Protein AF-A0A914AMY7-F1 (afdb_monomer_lite)

Organism: Patiria miniata (NCBI:txid46514)

Radius of gyration: 20.86 Å; chains: 1; bounding box: 51×54×49 Å

Foldseek 3Di:
DPDDDDFDFLQVLLVLLVVCVVPNLVVSCVVSVHDSVSNVVSNVCVVVSVVDPRGDRDPPLDDDPCNVLLVVLLVVVVVCVVVVHQDALVNSLVVSVVVCVVVVVPVDPSDSVVSVSSCVVSVHDNDDPPPPPDPPDDDD

Secondary structure (DSSP, 8-state):
---------HHHHHHHHHHHHHH-HHHHHHHHT--HHHHHHHHHTHHHHHTS-TT------PPPS-HHHHHHHHHHHHHHHHTT----HHHHHHHHHHHHHHTT-TT----HHHHHHHHHHTT--SS-TTSSSSSS----

InterPro domains:
  IPR006600 HTH CenpB-type DNA-binding domain [PF03221] (66-125)
  IPR006600 HTH CenpB-type DNA-binding domain [PS51253] (57-128)
  IPR006600 HTH CenpB-type DNA-binding domain [SM00674] (63-128)
  IPR009057 Homedomain-like superfamily [SSF46689] (5-47)
  IPR009057 Homedomain-like superfamily [SSF46689] (63-123)
  IPR018586 Brinker DNA-binding domain [PF09607] (5-50)
  IPR050863 Centromere and Transposable Element-Derived Protein [PTHR19303] (4-125)

pLDDT: mean 82.14, std 16.34, range [35.88, 96.81]

Structure (mmCIF, N/CA/C/O backbone):
data_AF-A0A914AMY7-F1
#
_entry.id   AF-A0A914AMY7-F1
#
loop_
_atom_site.group_PDB
_atom_site.id
_atom_site.type_symbol
_atom_site.label_atom_id
_atom_site.label_alt_id
_atom_site.label_comp_id
_atom_site.label_asym_id
_atom_site.label_entity_id
_atom_site.label_seq_id
_atom_site.pdbx_PDB_ins_code
_atom_site.Cartn_x
_atom_site.Cartn_y
_atom_site.Cartn_z
_atom_site.occupancy
_atom_site.B_iso_or_equiv
_atom_site.auth_seq_id
_atom_site.auth_comp_id
_atom_site.auth_asym_id
_atom_site.auth_atom_id
_atom_site.pdbx_PDB_model_num
ATOM 1 N N . MET A 1 1 ? -30.167 -6.749 12.414 1.00 45.38 1 MET A N 1
ATOM 2 C CA . MET A 1 1 ? -30.039 -5.690 11.387 1.00 45.38 1 MET A CA 1
ATOM 3 C C . MET A 1 1 ? -28.671 -5.797 10.729 1.00 45.38 1 MET A C 1
ATOM 5 O O . MET A 1 1 ? -27.669 -5.664 11.421 1.00 45.38 1 MET A O 1
ATOM 9 N N . ALA A 1 2 ? -28.599 -6.090 9.430 1.0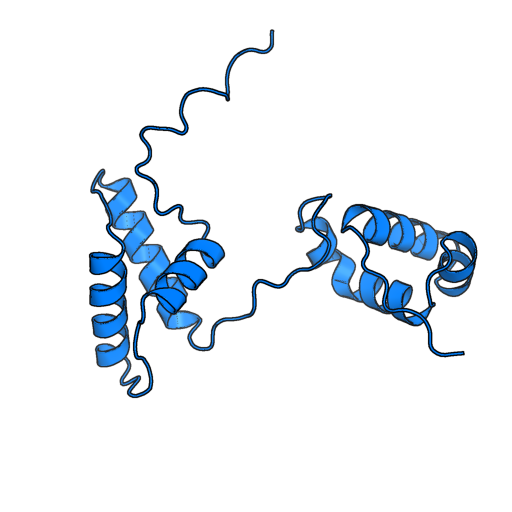0 51.81 2 ALA A N 1
ATOM 10 C CA . ALA A 1 2 ? -27.322 -6.110 8.719 1.00 51.81 2 ALA A CA 1
ATOM 11 C C . ALA A 1 2 ? -26.756 -4.682 8.650 1.00 51.81 2 ALA A C 1
ATOM 13 O O . ALA A 1 2 ? -27.344 -3.804 8.022 1.00 51.81 2 ALA A O 1
ATOM 14 N N . SER A 1 3 ? -25.629 -4.440 9.320 1.00 66.19 3 SER A N 1
ATOM 15 C CA . SER A 1 3 ? -24.930 -3.155 9.252 1.00 66.19 3 SER A CA 1
ATOM 16 C C . SER A 1 3 ? -24.490 -2.878 7.810 1.00 66.19 3 SER A C 1
ATOM 18 O O . SER A 1 3 ? -23.795 -3.687 7.183 1.00 66.19 3 SER A O 1
ATOM 20 N N . ARG A 1 4 ? -24.913 -1.734 7.258 1.00 76.06 4 ARG A N 1
ATOM 21 C CA . ARG A 1 4 ? -24.516 -1.289 5.917 1.00 76.06 4 ARG A CA 1
ATOM 22 C C . ARG A 1 4 ? -23.005 -1.064 5.913 1.00 76.06 4 ARG A C 1
ATOM 24 O O . ARG A 1 4 ? -22.482 -0.311 6.728 1.00 76.06 4 ARG A O 1
ATOM 31 N N . ARG A 1 5 ? -22.286 -1.699 4.981 1.00 79.69 5 ARG A N 1
ATOM 32 C CA . ARG A 1 5 ? -20.827 -1.540 4.867 1.00 79.69 5 ARG A CA 1
ATOM 33 C C . ARG A 1 5 ? -20.473 -0.067 4.630 1.00 79.69 5 ARG A C 1
ATOM 35 O O . ARG A 1 5 ? -20.716 0.461 3.547 1.00 79.69 5 ARG A O 1
ATOM 42 N N . ALA A 1 6 ? -19.859 0.570 5.623 1.00 85.62 6 ALA A N 1
ATOM 43 C CA . ALA A 1 6 ? -19.335 1.926 5.523 1.00 85.62 6 ALA A CA 1
ATOM 44 C C . ALA A 1 6 ? -17.857 1.924 5.104 1.00 85.62 6 ALA A C 1
ATOM 46 O O . ALA A 1 6 ? -17.106 0.974 5.336 1.00 85.62 6 ALA A O 1
ATOM 47 N N . SER A 1 7 ? -17.418 3.016 4.480 1.00 88.56 7 SER A N 1
ATOM 48 C CA . SER A 1 7 ? -16.000 3.262 4.215 1.00 88.56 7 SER A CA 1
ATOM 49 C C . SER A 1 7 ? -15.580 4.550 4.905 1.00 88.56 7 SER A C 1
ATOM 51 O O . SER A 1 7 ? -16.319 5.523 4.865 1.00 88.56 7 SER A O 1
ATOM 53 N N . TYR A 1 8 ? -14.390 4.574 5.497 1.00 92.69 8 TYR A N 1
ATOM 54 C CA . TYR A 1 8 ? -13.910 5.710 6.288 1.00 92.69 8 TYR A CA 1
ATOM 55 C C . TYR A 1 8 ? -12.564 6.199 5.753 1.00 92.69 8 TYR A C 1
ATOM 57 O O . TYR A 1 8 ? -11.747 5.381 5.313 1.00 92.69 8 TYR A O 1
ATOM 65 N N . THR A 1 9 ? -12.334 7.511 5.775 1.00 94.50 9 THR A N 1
ATOM 66 C CA . THR A 1 9 ? -11.047 8.130 5.411 1.00 94.50 9 THR A CA 1
ATOM 67 C C . THR A 1 9 ? -9.964 7.762 6.425 1.00 94.50 9 THR A C 1
ATOM 69 O O . THR A 1 9 ? -10.271 7.386 7.555 1.00 94.50 9 THR A O 1
ATOM 72 N N . ALA A 1 10 ? -8.690 7.821 6.029 1.00 93.38 10 ALA A N 1
ATOM 73 C CA . ALA A 1 10 ? -7.576 7.571 6.945 1.00 93.38 10 ALA A CA 1
ATOM 74 C C . ALA A 1 10 ? -7.598 8.558 8.118 1.00 93.38 10 ALA A C 1
ATOM 76 O O . ALA A 1 10 ? -7.400 8.151 9.256 1.00 93.38 10 ALA A O 1
ATOM 77 N N . GLU A 1 11 ? -7.945 9.815 7.845 1.00 95.06 11 GLU A N 1
ATOM 78 C CA . GLU A 1 11 ? -8.145 10.838 8.866 1.00 95.06 11 GLU A CA 1
ATOM 79 C C . GLU A 1 11 ? -9.171 10.448 9.924 1.00 95.06 11 GLU A C 1
ATOM 81 O O . GLU A 1 11 ? -8.860 10.440 11.109 1.00 95.06 11 GLU A O 1
ATOM 86 N N . PHE A 1 12 ? -10.383 10.092 9.495 1.00 95.75 12 PHE A N 1
ATOM 87 C CA . PHE A 1 12 ? -11.456 9.743 10.415 1.00 95.75 12 PHE A CA 1
ATOM 88 C C . PHE A 1 12 ? -11.051 8.565 11.304 1.00 95.75 12 PHE A C 1
ATOM 90 O O . PHE A 1 12 ? -11.296 8.564 12.506 1.00 95.75 12 PHE A O 1
ATOM 97 N N . LYS A 1 13 ? -10.363 7.575 10.723 1.00 95.31 13 LYS A N 1
ATOM 98 C CA . LYS A 1 13 ? -9.836 6.437 11.481 1.00 95.31 13 LYS A CA 1
ATOM 99 C C . LYS A 1 13 ? -8.814 6.877 12.528 1.00 95.31 13 LYS A C 1
ATOM 101 O O . LYS A 1 13 ? -8.836 6.338 13.625 1.00 95.31 13 LYS A O 1
ATOM 106 N N . LEU A 1 14 ? -7.935 7.829 12.208 1.00 96.25 14 LEU A N 1
ATOM 107 C CA . LEU A 1 14 ? -6.959 8.372 13.159 1.00 96.25 14 LEU A CA 1
ATOM 108 C C . LEU A 1 14 ? -7.631 9.177 14.277 1.00 96.25 14 LEU A C 1
ATOM 110 O O . LEU A 1 14 ? -7.236 9.026 15.428 1.00 96.25 14 LEU A O 1
ATOM 114 N N . ILE A 1 15 ? -8.670 9.961 13.970 1.00 96.06 15 ILE A N 1
ATOM 115 C CA . ILE A 1 15 ? -9.476 10.673 14.977 1.00 96.06 15 ILE A CA 1
ATOM 116 C C . ILE A 1 15 ? -10.117 9.668 15.942 1.00 96.06 15 ILE A C 1
ATOM 118 O O . ILE A 1 15 ? -9.936 9.781 17.153 1.00 96.06 15 ILE A O 1
ATOM 122 N N . ALA A 1 16 ? -10.767 8.631 15.407 1.00 95.69 16 ALA A N 1
ATOM 123 C CA . ALA A 1 16 ? -11.383 7.584 16.217 1.00 95.69 16 ALA A CA 1
ATOM 124 C C . ALA A 1 16 ? -10.358 6.809 17.063 1.00 95.69 16 ALA A C 1
ATOM 126 O O . ALA A 1 16 ? -10.639 6.460 18.207 1.00 95.69 16 ALA A O 1
ATOM 127 N N . VAL A 1 17 ? -9.154 6.555 16.533 1.00 95.88 17 VAL A N 1
ATOM 128 C CA . VAL A 1 17 ? -8.062 5.922 17.293 1.00 95.88 17 VAL A CA 1
ATOM 129 C C . VAL A 1 17 ? -7.563 6.837 18.413 1.00 95.88 17 VAL A C 1
ATOM 131 O O . VAL A 1 17 ? -7.417 6.361 19.534 1.00 95.88 17 VAL A O 1
ATOM 134 N N . LYS A 1 18 ? -7.361 8.134 18.151 1.00 96.81 18 LYS A N 1
ATOM 135 C CA . LYS A 1 18 ? -6.939 9.108 19.170 1.00 96.81 18 LYS A CA 1
ATOM 136 C C . LYS A 1 18 ? -7.955 9.197 20.311 1.00 96.81 18 LYS A C 1
ATOM 138 O O . LYS A 1 18 ? -7.573 9.169 21.475 1.00 96.81 18 LYS A O 1
ATOM 143 N N . TYR A 1 19 ? -9.246 9.241 19.982 1.00 96.50 19 TYR A N 1
ATOM 144 C CA . TYR A 1 19 ? -10.306 9.226 20.987 1.00 96.50 19 TYR A CA 1
ATOM 145 C C . TYR A 1 19 ? -10.313 7.911 21.782 1.00 96.50 19 TYR A C 1
ATOM 147 O O . TYR A 1 19 ? -10.426 7.928 23.007 1.00 96.50 19 TYR A O 1
ATOM 155 N N . ALA A 1 20 ? -10.135 6.769 21.109 1.00 96.06 20 ALA A N 1
ATOM 156 C CA . ALA A 1 20 ? -10.082 5.456 21.753 1.00 96.06 20 ALA A CA 1
ATOM 157 C C . ALA A 1 20 ? -8.875 5.273 22.685 1.00 96.06 20 ALA A C 1
ATOM 159 O O . ALA A 1 20 ? -8.964 4.509 23.644 1.00 96.06 20 ALA A O 1
ATOM 160 N N . GLU A 1 21 ? -7.752 5.939 22.415 1.00 94.62 21 GLU A N 1
ATOM 161 C CA . GLU A 1 21 ? -6.582 5.942 23.302 1.00 94.62 21 GLU A CA 1
ATOM 162 C C . GLU A 1 21 ? -6.849 6.703 24.607 1.00 94.62 21 GLU A C 1
ATOM 164 O O . GLU A 1 21 ? -6.305 6.322 25.637 1.00 94.62 21 GLU A O 1
ATOM 169 N N . GLN A 1 22 ? -7.719 7.717 24.577 1.00 95.69 22 GLN A N 1
ATOM 170 C CA . GLN A 1 22 ? -8.086 8.523 25.746 1.00 95.69 22 GLN A CA 1
ATOM 171 C C . GLN A 1 22 ? -9.273 7.942 26.535 1.00 95.69 22 GLN A C 1
ATOM 173 O O . GLN A 1 22 ? -9.242 7.923 27.760 1.00 95.69 22 GLN A O 1
ATOM 178 N N . HIS A 1 23 ? -10.305 7.443 25.846 1.00 94.88 23 HIS A N 1
ATOM 179 C CA . HIS A 1 23 ? -11.598 7.072 26.452 1.00 94.88 23 HIS A CA 1
ATOM 180 C C . HIS A 1 23 ? -11.940 5.575 26.319 1.00 94.88 23 HIS A C 1
ATOM 182 O O . HIS A 1 23 ? -12.958 5.106 26.829 1.00 94.88 23 HIS A O 1
ATOM 188 N N . GLY A 1 24 ? -11.113 4.802 25.610 1.00 94.44 24 GLY A N 1
ATOM 189 C CA . GLY A 1 24 ? -11.335 3.384 25.330 1.00 94.44 24 GLY A CA 1
ATOM 190 C C . GLY A 1 24 ? -12.141 3.105 24.052 1.00 94.44 24 GLY A C 1
ATOM 191 O O . GLY A 1 24 ? -12.885 3.941 23.535 1.00 94.44 24 GLY A O 1
ATOM 192 N N . ASN A 1 25 ? -12.013 1.881 23.524 1.00 94.25 25 ASN A N 1
ATOM 193 C CA . ASN A 1 25 ? -12.578 1.512 22.216 1.00 94.25 25 ASN A CA 1
ATOM 194 C C . ASN A 1 25 ? -14.116 1.575 22.174 1.00 94.25 25 ASN A C 1
ATOM 196 O O . ASN A 1 25 ? -14.688 1.987 21.167 1.00 94.25 25 ASN A O 1
ATOM 200 N N . ARG A 1 26 ? -14.795 1.162 23.257 1.00 94.38 26 ARG A N 1
ATOM 201 C CA . ARG A 1 26 ? -16.268 1.174 23.329 1.00 94.38 26 ARG A CA 1
ATOM 202 C C . ARG A 1 26 ? -16.827 2.596 23.333 1.00 94.38 26 ARG A C 1
ATOM 204 O O . ARG A 1 26 ? -17.838 2.842 22.683 1.00 94.38 26 ARG A O 1
ATOM 211 N N . ALA A 1 27 ? -16.165 3.517 24.035 1.00 94.75 27 ALA A N 1
ATOM 212 C CA . ALA A 1 27 ? -16.540 4.927 24.036 1.00 94.75 27 ALA A CA 1
ATOM 213 C C . ALA A 1 27 ? -16.376 5.528 22.634 1.00 94.75 27 ALA A C 1
ATOM 215 O O . ALA A 1 27 ? -17.318 6.112 22.116 1.00 94.75 27 ALA A O 1
ATOM 216 N N . ALA A 1 28 ? -15.242 5.268 21.973 1.00 95.25 28 ALA A N 1
ATOM 217 C CA . ALA A 1 28 ? -14.995 5.718 20.601 1.00 95.25 28 ALA A CA 1
ATOM 218 C C . ALA A 1 28 ? -16.025 5.192 19.592 1.00 95.25 28 ALA A C 1
ATOM 220 O O . ALA A 1 28 ? -16.419 5.904 18.671 1.00 95.25 28 ALA A O 1
ATOM 221 N N . GLY A 1 29 ? -16.461 3.940 19.758 1.00 93.56 29 GLY A N 1
ATOM 222 C CA . GLY A 1 29 ? -17.494 3.359 18.907 1.00 93.56 29 GLY A CA 1
ATOM 223 C C . GLY A 1 29 ? -18.838 4.079 19.037 1.00 93.56 29 GLY A C 1
ATOM 224 O O . GLY A 1 29 ? -19.463 4.390 18.024 1.00 93.56 29 GLY A O 1
ATOM 225 N N . ARG A 1 30 ? -19.248 4.410 20.270 1.00 94.12 30 ARG A N 1
ATOM 226 C CA . ARG A 1 30 ? -20.471 5.189 20.532 1.00 94.12 30 ARG A CA 1
ATOM 227 C C . ARG A 1 30 ? -20.366 6.621 20.013 1.00 94.12 30 ARG A C 1
ATOM 229 O O . ARG A 1 30 ? -21.263 7.051 19.302 1.00 94.12 30 ARG A O 1
ATOM 236 N N . GLU A 1 31 ? -19.260 7.301 20.308 1.00 94.38 31 GLU A N 1
ATOM 237 C CA . GLU A 1 31 ? -19.009 8.692 19.904 1.00 94.38 31 GLU A CA 1
ATOM 238 C C . GLU A 1 31 ? -19.068 8.871 18.382 1.00 94.38 31 GLU A C 1
ATOM 240 O O . GLU A 1 31 ? -19.674 9.802 17.861 1.00 94.38 31 GLU A O 1
ATOM 245 N N . HIS A 1 32 ? -18.444 7.953 17.641 1.00 91.81 32 HIS A N 1
ATOM 246 C CA . HIS A 1 32 ? -18.287 8.088 16.195 1.00 91.81 32 HIS A CA 1
ATOM 247 C C . HIS A 1 32 ? -19.290 7.266 15.374 1.00 91.81 32 HIS A C 1
ATOM 249 O O . HIS A 1 32 ? -19.198 7.253 14.144 1.00 91.81 32 HIS A O 1
ATOM 255 N N . GLY A 1 33 ? -20.219 6.551 16.018 1.00 91.56 33 GLY A N 1
ATOM 256 C CA . GLY A 1 33 ? -21.162 5.659 15.335 1.00 91.56 33 GLY A CA 1
ATOM 257 C C . GLY A 1 33 ? -20.464 4.528 14.568 1.00 91.56 33 GLY A C 1
ATOM 258 O O . GLY A 1 33 ? -20.864 4.167 13.459 1.00 91.56 33 GLY A O 1
ATOM 259 N N . VAL A 1 34 ? -19.370 4.003 15.123 1.00 92.44 34 VAL A N 1
ATOM 260 C CA . VAL A 1 34 ? -18.542 2.952 14.520 1.00 92.44 34 VAL A CA 1
ATOM 261 C C . VAL A 1 34 ? -18.578 1.712 15.402 1.00 92.44 34 VAL A C 1
ATOM 263 O O . VAL A 1 34 ? -18.552 1.793 16.624 1.00 92.44 34 VAL A O 1
ATOM 266 N N . ASP A 1 35 ? -18.571 0.538 14.783 1.00 92.25 35 ASP A N 1
ATOM 267 C CA . ASP A 1 35 ? -18.448 -0.710 15.528 1.00 92.25 35 ASP A CA 1
ATOM 268 C C . ASP A 1 35 ? -17.106 -0.798 16.287 1.00 92.25 35 ASP A C 1
ATOM 270 O O . ASP A 1 35 ? -16.041 -0.503 15.732 1.00 92.25 35 ASP A O 1
ATOM 274 N N . GLU A 1 36 ? -17.135 -1.250 17.545 1.00 93.75 36 GLU A N 1
ATOM 275 C CA . GLU A 1 36 ? -15.935 -1.382 18.391 1.00 93.75 36 GLU A CA 1
ATOM 276 C C . GLU A 1 36 ? -14.840 -2.201 17.695 1.00 93.75 36 GLU A C 1
ATOM 278 O O . GLU A 1 36 ? -13.658 -1.838 17.744 1.00 93.75 36 GLU A O 1
ATOM 283 N N . SER A 1 37 ? -15.225 -3.246 16.952 1.00 93.44 37 SER A N 1
ATOM 284 C CA . SER A 1 37 ? -14.270 -4.105 16.257 1.00 93.44 37 SER A CA 1
ATOM 285 C C . SER A 1 37 ? -13.495 -3.356 15.168 1.00 93.44 37 SER A C 1
ATOM 287 O O . SER A 1 37 ? -12.330 -3.685 14.901 1.00 93.44 37 SER A O 1
ATOM 289 N N . MET A 1 38 ? -14.094 -2.323 14.560 1.00 93.69 38 MET A N 1
ATOM 290 C CA . MET A 1 38 ? -13.425 -1.454 13.590 1.00 93.69 38 MET A CA 1
ATOM 291 C C . MET A 1 38 ? -12.439 -0.518 14.269 1.00 93.69 38 MET A C 1
ATOM 293 O O . MET A 1 38 ? -11.304 -0.422 13.799 1.00 93.69 38 MET A O 1
ATOM 297 N N . VAL A 1 39 ? -12.815 0.087 15.396 1.00 95.19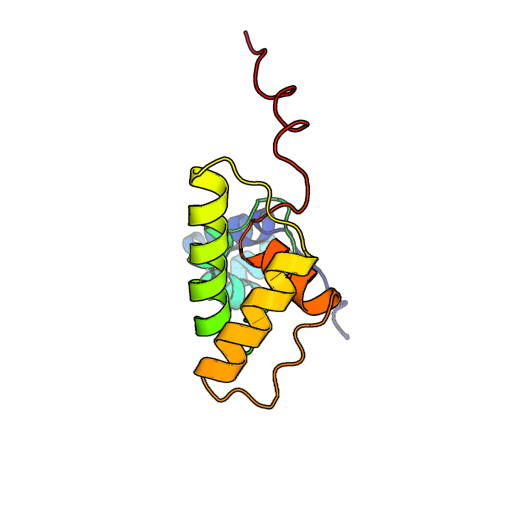 39 VAL A N 1
ATOM 298 C CA . VAL A 1 39 ? -11.904 0.919 16.199 1.00 95.19 39 VAL A CA 1
ATOM 299 C C . VAL A 1 39 ? -10.688 0.095 16.630 1.00 95.19 39 VAL A C 1
ATOM 301 O O . VAL A 1 39 ? -9.542 0.481 16.378 1.00 95.19 39 VAL A O 1
ATOM 304 N N . ARG A 1 40 ? -10.918 -1.112 17.162 1.00 95.75 40 ARG A N 1
ATOM 305 C CA . ARG A 1 40 ? -9.858 -2.058 17.538 1.00 95.75 40 ARG A CA 1
ATOM 306 C C . ARG A 1 40 ? -8.967 -2.436 16.353 1.00 95.75 40 ARG A C 1
ATOM 308 O O . ARG A 1 40 ? -7.748 -2.555 16.491 1.00 95.75 40 ARG A O 1
ATOM 315 N N . LYS A 1 41 ? -9.549 -2.650 15.168 1.00 94.12 41 LYS A N 1
ATOM 316 C CA . LYS A 1 41 ? -8.794 -2.932 13.938 1.00 94.12 41 LYS A CA 1
ATOM 317 C C . LYS A 1 41 ? -7.930 -1.743 13.519 1.00 94.12 41 LYS A C 1
ATOM 319 O O . LYS A 1 41 ? -6.768 -1.948 13.183 1.00 94.12 41 LYS A O 1
ATOM 324 N N . TRP A 1 42 ? -8.468 -0.526 13.547 1.00 95.12 42 TRP A N 1
ATOM 325 C CA . TRP A 1 42 ? -7.728 0.677 13.164 1.00 95.12 42 TRP A CA 1
ATOM 326 C C . TRP A 1 42 ? -6.569 0.950 14.106 1.00 95.12 42 TRP A C 1
ATOM 328 O O . TRP A 1 42 ? -5.473 1.215 13.618 1.00 95.12 42 TRP A O 1
ATOM 338 N N . ARG A 1 43 ? -6.777 0.759 15.412 1.00 95.25 43 ARG A N 1
ATOM 339 C CA . ARG A 1 43 ? -5.730 0.881 16.429 1.00 95.25 43 ARG A CA 1
ATOM 340 C C . ARG A 1 43 ? -4.569 -0.087 16.178 1.00 95.25 43 ARG A C 1
ATOM 342 O O . ARG A 1 43 ? -3.421 0.341 16.166 1.00 95.25 43 ARG A O 1
ATOM 349 N N . ARG A 1 44 ? -4.849 -1.358 15.848 1.00 94.38 44 ARG A N 1
ATOM 350 C CA . ARG A 1 44 ? -3.807 -2.330 15.439 1.00 94.38 44 ARG A CA 1
ATOM 351 C C . ARG A 1 44 ? -3.026 -1.892 14.198 1.00 94.38 44 ARG A C 1
ATOM 353 O O . ARG A 1 44 ? -1.844 -2.180 14.081 1.00 94.38 44 ARG A O 1
ATOM 360 N N . SER A 1 45 ? -3.681 -1.203 13.266 1.00 90.31 45 SER A N 1
ATOM 361 C CA . SER A 1 45 ? -3.067 -0.701 12.030 1.00 90.31 45 SER A CA 1
ATOM 362 C C . SER A 1 45 ? -2.656 0.776 12.087 1.00 90.31 45 SER A C 1
ATOM 364 O O . SER A 1 45 ? -2.501 1.392 11.032 1.00 90.31 45 SER A O 1
ATOM 366 N N . ARG A 1 46 ? -2.510 1.366 13.281 1.00 92.75 46 ARG A N 1
ATOM 367 C CA . ARG A 1 46 ? -2.284 2.810 13.454 1.00 92.75 46 ARG A CA 1
ATOM 368 C C . ARG A 1 46 ? -1.074 3.315 12.663 1.00 92.75 46 ARG A C 1
ATOM 370 O O . ARG A 1 46 ? -1.212 4.249 11.880 1.00 92.75 46 ARG A O 1
ATOM 377 N N . THR A 1 47 ? 0.065 2.636 12.769 1.00 91.56 47 THR A N 1
ATOM 378 C CA . THR A 1 47 ? 1.306 2.996 12.055 1.00 91.56 47 THR A CA 1
ATOM 379 C C . THR A 1 47 ? 1.135 3.005 10.532 1.00 91.56 47 THR A C 1
ATOM 381 O O . THR A 1 47 ? 1.704 3.839 9.829 1.00 91.56 47 THR A O 1
ATOM 384 N N . ALA A 1 48 ? 0.319 2.097 9.992 1.00 88.44 48 ALA A N 1
ATOM 385 C CA . ALA A 1 48 ? -0.007 2.072 8.570 1.00 88.44 48 ALA A CA 1
ATOM 386 C C . ALA A 1 48 ? -0.982 3.198 8.183 1.00 88.44 48 ALA A C 1
ATOM 388 O O . ALA A 1 48 ? -0.890 3.728 7.074 1.00 88.44 48 ALA A O 1
ATOM 389 N N . LEU A 1 49 ? -1.909 3.571 9.072 1.00 90.38 49 LEU A N 1
ATOM 390 C CA . LEU A 1 49 ? -2.837 4.686 8.865 1.00 90.38 49 LEU A CA 1
ATOM 391 C C . LEU A 1 49 ? -2.116 6.038 8.865 1.00 90.38 49 LEU A C 1
ATOM 393 O O . LEU A 1 49 ? -2.426 6.862 8.013 1.00 90.38 49 LEU A O 1
ATOM 397 N N . GLU A 1 50 ? -1.116 6.232 9.726 1.00 90.50 50 GLU A N 1
ATOM 398 C CA . GLU 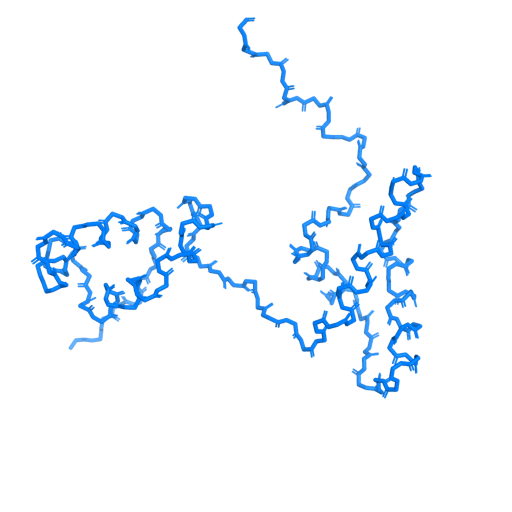A 1 50 ? -0.294 7.454 9.769 1.00 90.50 50 GLU A CA 1
ATOM 399 C C . GLU A 1 50 ? 0.509 7.660 8.473 1.00 90.50 50 GLU A C 1
ATOM 401 O O . GLU A 1 50 ? 0.614 8.776 7.972 1.00 90.50 50 GLU A O 1
ATOM 406 N N . LYS A 1 51 ? 1.001 6.576 7.857 1.00 88.50 51 LYS A N 1
ATOM 407 C CA . LYS A 1 51 ? 1.685 6.614 6.546 1.00 88.50 51 LYS A CA 1
ATOM 408 C C . LYS A 1 51 ? 0.724 6.777 5.361 1.00 88.50 51 LYS A C 1
ATOM 410 O O . LYS A 1 51 ? 1.156 6.912 4.215 1.00 88.50 51 LYS A O 1
ATOM 415 N N . THR A 1 52 ? -0.583 6.689 5.597 1.00 86.75 52 THR A N 1
ATOM 416 C CA . THR A 1 52 ? -1.600 6.734 4.546 1.00 86.75 52 THR A CA 1
ATOM 417 C C . THR A 1 52 ? -2.056 8.182 4.312 1.00 86.75 52 THR A C 1
ATOM 419 O O . THR A 1 52 ? -2.329 8.892 5.273 1.00 86.75 52 THR A O 1
ATOM 422 N N . PRO A 1 53 ? -2.226 8.639 3.053 1.00 88.94 53 PRO A N 1
ATOM 423 C CA . PRO A 1 53 ? -2.771 9.970 2.784 1.00 88.94 53 PRO A CA 1
ATOM 424 C C . PRO A 1 53 ? -4.141 10.188 3.443 1.00 88.94 53 PRO A C 1
ATOM 426 O O . PRO A 1 53 ? -5.019 9.331 3.325 1.00 88.94 53 PRO A O 1
ATOM 429 N N . ARG A 1 54 ? -4.343 11.365 4.052 1.00 89.94 54 ARG A N 1
ATOM 430 C CA . ARG A 1 54 ? -5.527 11.772 4.842 1.00 89.94 54 ARG A CA 1
ATOM 431 C C . ARG A 1 54 ? -6.873 11.356 4.220 1.00 89.94 54 ARG A C 1
ATOM 433 O O . ARG A 1 54 ? -7.694 10.702 4.863 1.00 89.94 54 ARG A O 1
ATOM 440 N N . ASN A 1 55 ? -7.048 11.629 2.925 1.00 89.94 55 ASN A N 1
ATOM 441 C CA . ASN A 1 55 ? -8.304 11.404 2.193 1.00 89.94 55 ASN A CA 1
ATOM 442 C C . ASN A 1 55 ? -8.503 9.953 1.715 1.00 89.94 55 ASN A C 1
ATOM 444 O O . ASN A 1 55 ? -9.557 9.595 1.185 1.00 89.94 55 ASN A O 1
ATOM 448 N N . LYS A 1 56 ? -7.499 9.083 1.866 1.00 88.62 56 LYS A N 1
ATOM 449 C CA . LYS A 1 56 ? -7.546 7.723 1.326 1.00 88.62 56 LYS A CA 1
ATOM 450 C C . LYS A 1 56 ? -8.386 6.820 2.227 1.00 88.62 56 LYS A C 1
ATOM 452 O O . LYS A 1 56 ? -8.132 6.686 3.418 1.00 88.62 56 LYS A O 1
ATOM 457 N N . ARG A 1 57 ? -9.385 6.152 1.645 1.00 89.81 57 ARG A N 1
ATOM 458 C CA . ARG A 1 57 ? -10.344 5.322 2.402 1.00 89.81 57 ARG A CA 1
ATOM 459 C C . ARG A 1 57 ? -9.906 3.866 2.574 1.00 89.81 57 ARG A C 1
ATOM 461 O O . ARG A 1 57 ? -10.279 3.207 3.544 1.00 89.81 57 ARG A O 1
ATOM 468 N N . ALA A 1 58 ? -9.097 3.348 1.650 1.00 80.56 58 ALA A N 1
ATOM 469 C CA . ALA A 1 58 ? -8.618 1.970 1.679 1.00 80.56 58 ALA A CA 1
ATOM 470 C C . ALA A 1 58 ? -7.224 1.833 1.060 1.00 80.56 58 ALA A C 1
ATOM 472 O O . ALA A 1 58 ? -6.936 2.387 -0.004 1.00 80.56 58 ALA A O 1
ATOM 473 N N . ASN A 1 59 ? -6.385 1.009 1.683 1.00 74.31 59 ASN A N 1
ATOM 474 C CA . ASN A 1 59 ? -5.114 0.576 1.115 1.00 74.31 59 ASN A CA 1
ATOM 475 C C . ASN A 1 59 ? -5.342 -0.639 0.210 1.00 74.31 59 ASN A C 1
ATOM 477 O O . ASN A 1 59 ? -5.009 -1.762 0.553 1.00 74.31 59 ASN A O 1
ATOM 481 N N . ARG A 1 60 ? -5.941 -0.397 -0.967 1.00 72.62 60 ARG A N 1
ATOM 482 C CA . ARG A 1 60 ? -6.181 -1.430 -2.000 1.00 72.62 60 ARG A CA 1
ATOM 483 C C . ARG A 1 60 ? -4.938 -1.787 -2.819 1.00 72.62 60 ARG A C 1
ATOM 485 O O . ARG A 1 60 ? -5.030 -2.549 -3.776 1.00 72.62 60 ARG A O 1
ATOM 492 N N . ILE A 1 61 ? -3.794 -1.189 -2.504 1.00 67.44 61 ILE A N 1
ATOM 493 C CA . ILE A 1 61 ? -2.538 -1.526 -3.164 1.00 67.44 61 ILE A CA 1
ATOM 494 C C . ILE A 1 61 ? -2.088 -2.851 -2.547 1.00 67.44 61 ILE A C 1
ATOM 496 O O . ILE A 1 61 ? -1.483 -2.866 -1.482 1.00 67.44 61 ILE A O 1
ATOM 500 N N . GLY A 1 62 ? -2.511 -3.955 -3.162 1.00 66.44 62 GLY A N 1
ATOM 501 C CA . GLY A 1 62 ? -2.206 -5.300 -2.688 1.00 66.44 62 GLY A CA 1
ATOM 502 C C . GLY A 1 62 ? -0.716 -5.621 -2.785 1.00 66.44 62 GLY A C 1
ATOM 503 O O . GLY A 1 62 ? -0.006 -5.105 -3.658 1.00 66.44 62 GLY A O 1
ATOM 504 N N . ILE A 1 63 ? -0.272 -6.513 -1.902 1.00 70.12 63 ILE A N 1
ATOM 505 C CA . ILE A 1 63 ? 1.059 -7.120 -1.948 1.00 70.12 63 ILE A CA 1
ATOM 506 C C . ILE A 1 63 ? 1.193 -7.862 -3.285 1.00 70.12 63 ILE A C 1
ATOM 508 O O . ILE A 1 63 ? 0.236 -8.454 -3.792 1.00 70.12 63 ILE A O 1
ATOM 512 N N . THR A 1 64 ? 2.348 -7.730 -3.931 1.00 77.38 64 THR A N 1
ATOM 513 C CA . THR A 1 64 ? 2.624 -8.461 -5.171 1.00 77.38 64 THR A CA 1
ATOM 514 C C . THR A 1 64 ? 2.926 -9.921 -4.867 1.00 77.38 64 THR A C 1
ATOM 516 O O . THR A 1 64 ? 3.481 -10.223 -3.818 1.00 77.38 64 THR A O 1
ATOM 519 N N . LYS A 1 65 ? 2.601 -10.826 -5.796 1.00 81.19 65 LYS A N 1
ATOM 520 C CA . LYS A 1 65 ? 3.046 -12.224 -5.704 1.00 81.19 65 LYS A CA 1
ATOM 521 C C . LYS A 1 65 ? 4.572 -12.351 -5.823 1.00 81.19 65 LYS A C 1
ATOM 523 O O . LYS A 1 65 ? 5.124 -13.351 -5.396 1.00 81.19 65 LYS A O 1
ATOM 528 N N . PHE A 1 66 ? 5.234 -11.340 -6.391 1.00 84.94 66 PHE A N 1
ATOM 529 C CA . PHE A 1 66 ? 6.664 -11.365 -6.700 1.00 84.94 66 PHE A CA 1
ATOM 530 C C . PHE A 1 66 ? 7.370 -10.123 -6.122 1.00 84.94 66 PHE A C 1
ATOM 532 O O . PHE A 1 66 ? 7.718 -9.214 -6.882 1.00 84.94 66 PHE A O 1
ATOM 539 N N . PRO A 1 67 ? 7.521 -10.016 -4.785 1.00 84.62 67 PRO A N 1
ATOM 540 C CA . PRO A 1 67 ? 8.093 -8.828 -4.144 1.00 84.62 67 PRO A CA 1
ATOM 541 C C . PRO A 1 67 ? 9.547 -8.600 -4.551 1.00 84.62 67 PRO A C 1
ATOM 543 O O . PRO A 1 67 ? 9.905 -7.483 -4.916 1.00 84.62 67 PRO A O 1
ATOM 546 N N . ASP A 1 68 ? 10.353 -9.657 -4.596 1.00 86.62 68 ASP A N 1
ATOM 547 C CA . ASP A 1 68 ? 11.780 -9.545 -4.907 1.00 86.62 68 ASP A CA 1
ATOM 548 C C . ASP A 1 68 ? 12.020 -9.107 -6.354 1.00 86.62 68 ASP A C 1
ATOM 550 O O . ASP A 1 68 ? 12.879 -8.265 -6.626 1.00 86.62 68 ASP A O 1
ATOM 554 N N . LEU A 1 69 ? 11.199 -9.619 -7.279 1.00 88.38 69 LEU A N 1
ATOM 555 C CA . LEU A 1 69 ? 11.205 -9.212 -8.682 1.00 88.38 69 LEU A CA 1
ATOM 556 C C . LEU A 1 69 ? 10.870 -7.721 -8.828 1.00 88.38 69 LEU A C 1
ATOM 558 O O . LEU A 1 69 ? 11.525 -7.012 -9.590 1.00 88.38 69 LEU A O 1
ATOM 562 N N . GLU A 1 70 ? 9.858 -7.231 -8.102 1.00 88.50 70 GLU A N 1
ATOM 563 C CA . GLU A 1 70 ? 9.495 -5.811 -8.135 1.00 88.50 70 GLU A CA 1
ATOM 564 C C . GLU A 1 70 ? 10.569 -4.922 -7.515 1.00 88.50 70 GLU A C 1
ATOM 566 O O . GLU A 1 70 ? 10.819 -3.846 -8.051 1.00 88.50 70 GLU A O 1
ATOM 571 N N . THR A 1 71 ? 11.234 -5.362 -6.446 1.00 89.19 71 THR A N 1
ATOM 572 C CA . THR A 1 71 ? 12.335 -4.617 -5.820 1.00 89.19 71 THR A CA 1
ATOM 573 C C . THR A 1 71 ? 13.503 -4.443 -6.788 1.00 89.19 71 THR A C 1
ATOM 575 O O . THR A 1 71 ? 13.944 -3.317 -7.026 1.00 89.19 71 THR A O 1
ATOM 578 N N . GLN A 1 72 ? 13.948 -5.532 -7.421 1.00 90.06 72 GLN A N 1
ATOM 579 C CA . GLN A 1 72 ? 15.034 -5.499 -8.405 1.00 90.06 72 GLN A CA 1
ATOM 580 C C . GLN A 1 72 ? 14.665 -4.646 -9.628 1.00 90.06 72 GLN A C 1
ATOM 582 O O . GLN A 1 72 ? 15.450 -3.818 -10.092 1.00 90.06 72 GLN A O 1
ATOM 587 N N . LEU A 1 73 ? 13.436 -4.793 -10.130 1.00 89.88 73 LEU A N 1
ATOM 588 C CA . LEU A 1 73 ? 12.956 -4.008 -11.262 1.00 89.88 73 LEU A CA 1
ATOM 589 C C . LEU A 1 73 ? 12.807 -2.522 -10.917 1.00 89.88 73 LEU A C 1
ATOM 591 O O . LEU A 1 73 ? 13.111 -1.667 -11.746 1.00 89.88 73 LEU A O 1
ATOM 595 N N . ALA A 1 74 ? 12.361 -2.190 -9.704 1.00 88.94 74 ALA A N 1
ATOM 596 C CA . ALA A 1 74 ? 12.271 -0.811 -9.243 1.00 88.94 74 ALA A CA 1
ATOM 597 C C . ALA A 1 74 ? 13.655 -0.160 -9.156 1.00 88.94 74 ALA A C 1
ATOM 599 O O . ALA A 1 74 ? 13.790 0.995 -9.560 1.00 88.94 74 ALA A O 1
ATOM 600 N N . GLN A 1 75 ? 14.671 -0.895 -8.691 1.00 89.50 75 GLN A N 1
ATOM 601 C CA . GLN A 1 75 ? 16.052 -0.415 -8.671 1.00 89.50 75 GLN A CA 1
ATOM 602 C C . GLN A 1 75 ? 16.556 -0.126 -10.088 1.00 89.50 75 GLN A C 1
ATOM 604 O O . GLN A 1 75 ? 16.951 1.000 -10.376 1.00 89.50 75 GLN A O 1
ATOM 609 N N . PHE A 1 76 ? 16.378 -1.074 -11.014 1.00 89.06 76 PHE A N 1
ATOM 610 C CA . PHE A 1 76 ? 16.737 -0.881 -12.420 1.00 89.06 76 PHE A CA 1
ATOM 611 C C . PHE A 1 76 ? 16.081 0.366 -13.037 1.00 89.06 76 PHE A C 1
ATOM 613 O O . PHE A 1 76 ? 16.726 1.134 -13.752 1.00 89.06 76 PHE A O 1
ATOM 620 N N . VAL A 1 77 ? 14.792 0.607 -12.764 1.00 88.38 77 VAL A N 1
ATOM 621 C CA . VAL A 1 77 ? 14.107 1.800 -13.285 1.00 88.38 77 VAL A CA 1
ATOM 622 C C . VAL A 1 77 ? 14.671 3.086 -12.674 1.00 88.38 77 VAL A C 1
ATOM 624 O O . VAL A 1 77 ? 14.809 4.074 -13.398 1.00 88.38 77 VAL A O 1
ATOM 627 N N . LYS A 1 78 ? 15.000 3.094 -11.377 1.00 87.00 78 LYS A N 1
ATOM 628 C CA . LYS A 1 78 ? 15.623 4.249 -10.711 1.00 87.00 78 LYS A CA 1
ATOM 629 C C . LYS A 1 78 ? 16.995 4.557 -11.304 1.00 87.00 78 LYS A C 1
ATOM 631 O O . LYS A 1 78 ? 17.223 5.698 -11.687 1.00 87.00 78 LYS A O 1
ATOM 636 N N . ASP A 1 79 ? 17.846 3.551 -11.481 1.00 87.50 79 ASP A N 1
ATOM 637 C CA . ASP A 1 79 ? 19.198 3.728 -12.025 1.00 87.50 79 ASP A CA 1
ATOM 638 C C . ASP A 1 79 ? 19.160 4.288 -13.452 1.00 87.50 79 ASP A C 1
ATOM 640 O O . ASP A 1 79 ? 19.873 5.232 -13.799 1.00 87.50 79 ASP A O 1
ATOM 644 N N . ARG A 1 80 ? 18.249 3.771 -14.288 1.00 86.62 80 ARG A N 1
ATOM 645 C CA . ARG A 1 80 ? 18.067 4.268 -15.661 1.00 86.62 80 ARG A CA 1
ATOM 646 C C . ARG A 1 80 ? 17.559 5.710 -15.692 1.00 86.62 80 ARG A C 1
ATOM 648 O O . ARG A 1 80 ? 18.021 6.480 -16.534 1.00 86.62 80 ARG A O 1
ATOM 655 N N . ARG A 1 81 ? 16.649 6.077 -14.780 1.00 83.75 81 ARG A N 1
ATOM 656 C CA . ARG A 1 81 ? 16.125 7.449 -14.652 1.00 83.75 81 ARG A CA 1
ATOM 657 C C . ARG A 1 81 ? 17.168 8.425 -14.115 1.00 83.75 81 ARG A C 1
ATOM 659 O O . ARG A 1 81 ? 17.245 9.531 -14.634 1.00 83.75 81 ARG A O 1
ATOM 666 N N . ASN A 1 82 ? 17.989 8.011 -13.151 1.00 83.81 82 ASN A N 1
ATOM 667 C CA . ASN A 1 82 ? 19.109 8.813 -12.649 1.00 83.81 82 ASN A CA 1
ATOM 668 C C . ASN A 1 82 ? 20.139 9.088 -13.750 1.00 83.81 82 ASN A C 1
ATOM 670 O O . ASN A 1 82 ? 20.691 10.177 -13.819 1.00 83.81 82 ASN A O 1
ATOM 674 N N . GLY A 1 83 ? 20.332 8.142 -14.673 1.00 82.38 83 GLY A N 1
ATOM 675 C CA . GLY A 1 83 ? 21.141 8.344 -15.876 1.00 82.38 83 GLY A CA 1
ATOM 676 C C . GLY A 1 83 ? 20.467 9.160 -16.990 1.00 82.38 83 GLY A C 1
ATOM 677 O O . GLY A 1 83 ? 20.930 9.084 -18.124 1.00 82.38 83 GLY A O 1
ATOM 678 N N . GLY A 1 84 ? 19.347 9.846 -16.725 1.00 80.12 84 GLY A N 1
ATOM 679 C CA . GLY A 1 84 ? 18.650 10.708 -17.690 1.00 80.12 84 GLY A CA 1
ATOM 680 C C . GLY A 1 84 ? 17.935 9.976 -18.832 1.00 80.12 84 GLY A C 1
ATOM 681 O O . GLY A 1 84 ? 17.460 10.610 -19.772 1.00 80.12 84 GLY A O 1
ATOM 682 N N . ARG A 1 85 ? 17.837 8.640 -18.787 1.00 80.62 85 ARG A N 1
ATOM 683 C CA . ARG A 1 85 ? 17.256 7.847 -19.880 1.00 80.62 85 ARG A CA 1
ATOM 684 C C . ARG A 1 85 ? 15.764 7.625 -19.662 1.00 80.62 85 ARG A C 1
ATOM 686 O O . ARG A 1 85 ? 15.323 7.221 -18.583 1.00 80.62 85 ARG A O 1
ATOM 693 N N . ALA A 1 86 ? 14.979 7.824 -20.719 1.00 78.31 86 ALA A N 1
ATOM 694 C CA . ALA A 1 86 ? 13.560 7.501 -20.702 1.00 78.31 86 ALA A CA 1
ATOM 695 C C . ALA A 1 86 ? 13.353 5.988 -20.523 1.00 78.31 86 ALA A C 1
ATOM 697 O O . ALA A 1 86 ? 14.007 5.165 -21.165 1.00 78.31 86 ALA A O 1
ATOM 698 N N . VAL A 1 87 ? 12.413 5.618 -19.653 1.00 82.19 87 VAL A N 1
ATOM 699 C CA . VAL A 1 87 ? 12.033 4.222 -19.415 1.00 82.19 87 VAL A CA 1
ATOM 700 C C . VAL A 1 87 ? 10.592 4.033 -19.864 1.00 82.19 87 VAL A C 1
ATOM 702 O O . VAL A 1 87 ? 9.669 4.561 -19.240 1.00 82.19 87 VAL A O 1
ATOM 705 N N . THR A 1 88 ? 10.397 3.273 -20.942 1.00 85.19 88 THR A N 1
ATOM 706 C CA . THR A 1 88 ? 9.063 2.950 -21.460 1.00 85.19 88 THR A CA 1
ATOM 707 C C . THR A 1 88 ? 8.477 1.724 -20.759 1.00 85.19 88 THR A C 1
ATOM 709 O O . THR A 1 88 ? 9.188 0.871 -20.225 1.00 85.19 88 THR A O 1
ATOM 712 N N . THR A 1 89 ? 7.152 1.589 -20.791 1.00 83.38 89 THR A N 1
ATOM 713 C CA . THR A 1 89 ? 6.447 0.425 -20.226 1.00 83.38 89 THR A CA 1
ATOM 714 C C . THR A 1 89 ? 6.829 -0.886 -20.916 1.00 83.38 89 THR A C 1
ATOM 716 O O . THR A 1 89 ? 6.869 -1.935 -20.276 1.00 83.38 89 THR A O 1
ATOM 719 N N . VAL A 1 90 ? 7.162 -0.838 -22.208 1.00 86.94 90 VAL A N 1
ATOM 720 C CA . VAL A 1 90 ? 7.652 -1.995 -22.971 1.00 86.94 90 VAL A CA 1
ATOM 721 C C . VAL A 1 90 ? 9.008 -2.458 -22.438 1.00 86.94 90 VAL A C 1
ATOM 723 O O . VAL A 1 90 ? 9.192 -3.654 -22.212 1.00 86.94 90 VAL A O 1
ATOM 726 N N . MET A 1 91 ? 9.924 -1.524 -22.156 1.00 87.44 91 MET A N 1
ATOM 727 C CA . MET A 1 91 ? 11.229 -1.841 -21.563 1.00 87.44 91 MET A CA 1
ATOM 728 C C . MET A 1 91 ? 11.079 -2.479 -20.182 1.00 87.44 91 MET A C 1
ATOM 730 O O . MET A 1 91 ? 11.703 -3.503 -19.917 1.00 87.44 91 MET A O 1
ATOM 734 N N . ILE A 1 92 ? 10.202 -1.931 -19.334 1.00 89.25 92 ILE A N 1
ATOM 735 C CA . ILE A 1 92 ? 9.916 -2.484 -18.000 1.00 89.25 92 ILE A CA 1
ATOM 736 C C . ILE A 1 92 ? 9.417 -3.927 -18.115 1.00 89.25 92 ILE A C 1
ATOM 738 O O . ILE A 1 92 ? 9.896 -4.807 -17.405 1.00 89.25 92 ILE A O 1
ATOM 742 N N . ARG A 1 93 ? 8.485 -4.200 -19.035 1.00 90.69 93 ARG A N 1
ATOM 743 C CA . ARG A 1 93 ? 7.951 -5.554 -19.252 1.00 90.69 93 ARG A CA 1
ATOM 744 C C . ARG A 1 93 ? 9.011 -6.520 -19.771 1.00 90.69 93 ARG A C 1
ATOM 746 O O . ARG A 1 93 ? 9.041 -7.665 -19.326 1.00 90.69 93 ARG A O 1
ATOM 753 N N . ARG A 1 94 ? 9.872 -6.079 -20.694 1.00 90.94 94 A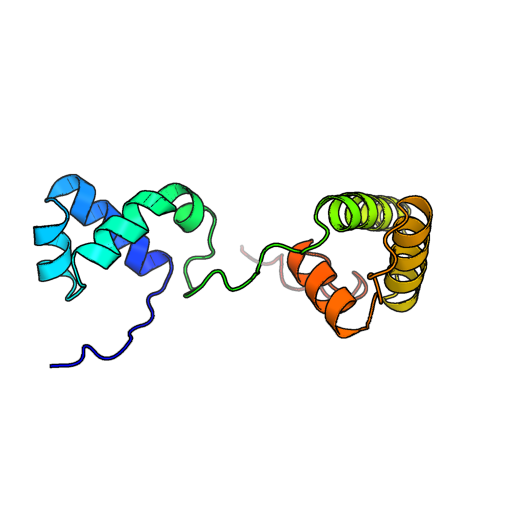RG A N 1
ATOM 754 C CA . ARG A 1 94 ? 10.969 -6.903 -21.223 1.00 90.94 94 ARG A CA 1
ATOM 755 C C . ARG A 1 94 ? 11.962 -7.259 -20.117 1.00 90.94 94 ARG A C 1
ATOM 757 O O . ARG A 1 94 ? 12.281 -8.434 -19.964 1.00 90.94 94 ARG A O 1
ATOM 764 N N . GLN A 1 95 ? 12.360 -6.275 -19.309 1.00 90.50 95 GLN A N 1
ATOM 765 C CA . GLN A 1 95 ? 13.270 -6.492 -18.186 1.00 90.50 95 GLN A CA 1
ATOM 766 C C . GLN A 1 95 ? 12.653 -7.400 -17.117 1.00 90.50 95 GLN A C 1
ATOM 768 O O . GLN A 1 95 ? 13.313 -8.303 -16.620 1.00 90.50 95 GLN A O 1
ATOM 773 N N . ALA A 1 96 ? 11.365 -7.223 -16.813 1.00 91.06 96 ALA A N 1
ATOM 774 C CA . ALA A 1 96 ? 10.663 -8.070 -15.854 1.00 91.06 96 ALA A CA 1
ATOM 775 C C . ALA A 1 96 ? 10.654 -9.547 -16.274 1.00 91.06 96 ALA A C 1
ATOM 777 O O . ALA A 1 96 ? 10.867 -10.419 -15.441 1.00 91.06 96 ALA A O 1
ATOM 778 N N . ARG A 1 97 ? 10.440 -9.841 -17.566 1.00 90.75 97 ARG A N 1
ATOM 779 C CA . ARG A 1 97 ? 10.511 -11.221 -18.077 1.00 90.75 97 ARG A CA 1
ATOM 780 C C . ARG A 1 97 ? 11.923 -11.787 -18.017 1.00 90.75 97 ARG A C 1
ATOM 782 O O . ARG A 1 97 ? 12.075 -12.975 -17.777 1.00 90.75 97 ARG A O 1
ATOM 789 N N . HIS A 1 98 ? 12.935 -10.959 -18.254 1.00 90.38 98 HIS A N 1
ATOM 790 C CA . HIS A 1 98 ? 14.324 -11.387 -18.149 1.00 90.38 98 HIS A CA 1
ATOM 791 C C . HIS A 1 98 ? 14.671 -11.784 -16.709 1.00 90.38 98 HIS A C 1
ATOM 793 O O . HIS A 1 98 ? 15.059 -12.924 -16.487 1.00 90.38 98 HIS A O 1
ATOM 799 N N . PHE A 1 99 ? 14.380 -10.923 -15.730 1.00 90.00 99 PHE A N 1
ATOM 800 C CA . PHE A 1 99 ? 14.575 -11.244 -14.311 1.00 90.00 99 PHE A CA 1
ATOM 801 C C . PHE A 1 99 ? 13.719 -12.426 -13.836 1.00 90.00 99 PHE A C 1
ATOM 803 O O . PHE A 1 99 ? 14.150 -13.206 -12.993 1.00 90.00 99 PHE A O 1
ATOM 810 N N . ALA A 1 100 ? 12.512 -12.596 -14.382 1.00 89.62 100 ALA A N 1
ATOM 811 C CA . ALA A 1 100 ? 11.699 -13.771 -14.091 1.00 89.62 100 ALA A CA 1
ATOM 812 C C . ALA A 1 100 ? 12.337 -15.064 -14.616 1.00 89.62 100 ALA A C 1
ATOM 814 O O . ALA A 1 100 ? 12.339 -16.060 -13.899 1.00 89.62 100 ALA A O 1
ATOM 815 N N . LYS A 1 101 ? 12.920 -15.043 -15.823 1.00 88.12 101 LYS A N 1
ATOM 816 C CA . LYS A 1 101 ? 13.653 -16.189 -16.381 1.00 88.12 101 LYS A CA 1
ATOM 817 C C . LYS A 1 101 ? 14.895 -16.529 -15.562 1.00 88.12 101 LYS A C 1
ATOM 819 O O . LYS A 1 101 ? 15.088 -17.696 -15.254 1.00 88.12 101 LYS A O 1
ATOM 824 N N . GLU A 1 102 ? 15.685 -15.531 -15.170 1.00 87.31 102 GLU A N 1
ATOM 825 C CA . GLU A 1 102 ? 16.869 -15.736 -14.316 1.00 87.31 102 GLU A CA 1
ATOM 826 C C . GLU A 1 102 ? 16.515 -16.396 -12.980 1.00 87.31 102 GLU A C 1
ATOM 828 O O . GLU A 1 102 ? 17.274 -17.204 -12.460 1.00 87.3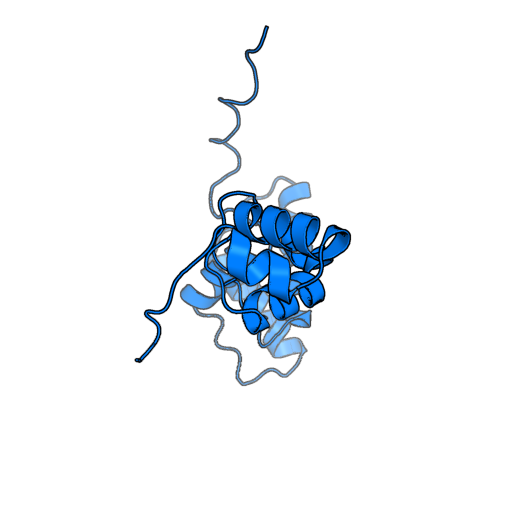1 102 GLU A O 1
ATOM 833 N N . ARG A 1 103 ? 15.335 -16.082 -12.440 1.00 84.56 103 ARG A N 1
ATOM 834 C CA . ARG A 1 103 ? 14.829 -16.646 -11.183 1.00 84.56 103 ARG A CA 1
ATOM 835 C C . ARG A 1 103 ? 14.020 -17.935 -11.357 1.00 84.56 103 ARG A C 1
ATOM 837 O O . ARG A 1 103 ? 13.459 -18.417 -10.379 1.00 84.56 103 ARG A O 1
ATOM 844 N N . GLY A 1 104 ? 13.889 -18.458 -12.577 1.00 84.44 104 GLY A N 1
ATOM 845 C CA . GLY A 1 104 ? 13.087 -19.656 -12.850 1.00 84.44 104 GLY A CA 1
ATOM 846 C C . GLY A 1 104 ? 11.579 -19.487 -12.607 1.00 84.44 104 GLY A C 1
ATOM 847 O O . GLY A 1 104 ? 10.874 -20.468 -12.390 1.00 84.44 104 GLY A O 1
ATOM 848 N N . LEU A 1 105 ? 11.053 -18.257 -12.633 1.00 83.62 105 LEU A N 1
ATOM 849 C CA . LEU A 1 105 ? 9.632 -17.969 -12.412 1.00 83.62 105 LEU A CA 1
ATOM 850 C C . LEU A 1 105 ? 8.816 -18.240 -13.686 1.00 83.62 105 LEU A C 1
ATOM 852 O O . LEU A 1 105 ? 8.530 -17.323 -14.461 1.00 83.62 105 LEU A O 1
ATOM 856 N N . VAL A 1 106 ? 8.423 -19.499 -13.887 1.00 76.31 106 VAL A N 1
ATOM 857 C CA . VAL A 1 106 ? 7.647 -19.953 -15.059 1.00 76.31 106 VAL A CA 1
ATOM 858 C C . VAL A 1 106 ? 6.247 -19.328 -15.151 1.00 76.31 106 VAL A C 1
ATOM 860 O O . VAL A 1 106 ? 5.767 -19.052 -16.247 1.00 76.31 106 VAL A O 1
ATOM 863 N N . ASP A 1 107 ? 5.634 -18.986 -14.016 1.00 82.06 107 ASP A N 1
ATOM 864 C CA . ASP A 1 107 ? 4.274 -18.421 -13.957 1.00 82.06 107 ASP A CA 1
ATOM 865 C C . ASP A 1 107 ? 4.204 -16.917 -14.279 1.00 82.06 107 ASP A C 1
ATOM 867 O O . ASP A 1 107 ? 3.133 -16.292 -14.269 1.00 82.06 107 ASP A O 1
ATOM 871 N N . PHE A 1 108 ? 5.348 -16.274 -14.518 1.00 85.06 108 PHE A N 1
ATOM 872 C CA . PHE A 1 108 ? 5.399 -14.831 -14.695 1.00 85.06 108 PHE A CA 1
ATOM 873 C C . PHE A 1 108 ? 5.135 -14.401 -16.148 1.00 85.06 108 PHE A C 1
ATOM 875 O O . PHE A 1 108 ? 6.011 -14.418 -17.008 1.00 85.06 108 PHE A O 1
ATOM 882 N N . VAL A 1 109 ? 3.929 -13.883 -16.407 1.00 81.81 109 VAL A N 1
ATOM 883 C CA . VAL A 1 109 ? 3.533 -13.395 -17.747 1.00 81.81 109 VAL A CA 1
ATOM 884 C C . VAL A 1 109 ? 4.028 -11.965 -18.044 1.00 81.81 109 VAL A C 1
ATOM 886 O O . VAL A 1 109 ? 4.313 -11.606 -19.190 1.00 81.81 109 VAL A O 1
ATOM 889 N N . GLY A 1 110 ? 4.113 -11.091 -17.032 1.00 83.00 110 GLY A N 1
ATOM 890 C CA . GLY A 1 110 ? 4.542 -9.694 -17.228 1.00 83.00 110 GLY A CA 1
ATOM 891 C C . GLY A 1 110 ? 3.637 -8.872 -18.170 1.00 83.00 110 GLY A C 1
ATOM 892 O O . GLY A 1 110 ? 4.109 -8.112 -19.028 1.00 83.00 110 GLY A O 1
ATOM 893 N N . GLY A 1 111 ? 2.315 -9.041 -18.055 1.00 87.19 111 GLY A N 1
ATOM 894 C CA . GLY A 1 111 ? 1.318 -8.343 -18.879 1.00 87.19 111 GLY A CA 1
ATOM 895 C C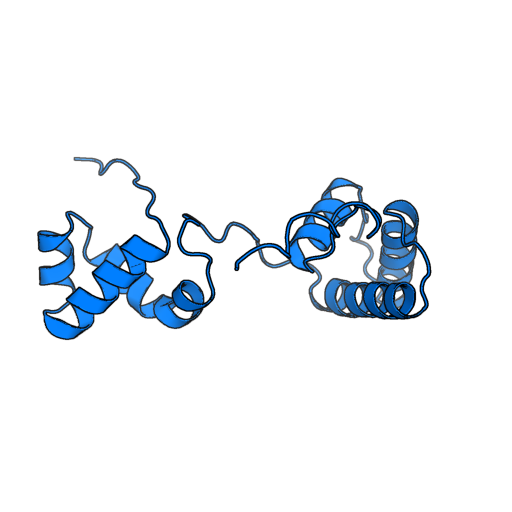 . GLY A 1 111 ? 1.238 -6.817 -18.645 1.00 87.19 111 GLY A C 1
ATOM 896 O O . GLY A 1 111 ? 1.784 -6.304 -17.663 1.00 87.19 111 GLY A O 1
ATOM 897 N N . PRO A 1 112 ? 0.526 -6.062 -19.510 1.00 85.69 112 PRO A N 1
ATOM 898 C CA . PRO A 1 112 ? 0.379 -4.605 -19.379 1.00 85.69 112 PRO A CA 1
ATOM 899 C C . PRO A 1 112 ? -0.246 -4.174 -18.043 1.00 85.69 112 PRO A C 1
ATOM 901 O O . PRO A 1 112 ? 0.259 -3.270 -17.379 1.00 85.69 112 PRO A O 1
ATOM 904 N N . SER A 1 113 ? -1.295 -4.872 -17.598 1.00 86.50 113 SER A N 1
ATOM 905 C CA . SER A 1 113 ? -1.977 -4.605 -16.325 1.00 86.50 113 SER A CA 1
ATOM 906 C C . SER A 1 113 ? -1.073 -4.845 -15.116 1.00 86.50 113 SER A C 1
ATOM 908 O O . SER A 1 113 ? -1.142 -4.103 -14.135 1.00 86.50 113 SER A O 1
ATOM 910 N N . TRP A 1 114 ? -0.198 -5.855 -15.187 1.00 88.88 114 TRP A N 1
ATOM 911 C CA . TRP A 1 114 ? 0.815 -6.086 -14.158 1.00 88.88 114 TRP A CA 1
ATOM 912 C C . TRP A 1 114 ? 1.811 -4.924 -14.119 1.00 88.88 114 TRP A C 1
ATOM 914 O O . TRP A 1 114 ? 2.022 -4.353 -13.053 1.00 88.88 114 TRP A O 1
ATOM 924 N N . CYS A 1 115 ? 2.325 -4.494 -15.277 1.00 88.31 115 CYS A N 1
ATOM 925 C CA . CYS A 1 115 ? 3.252 -3.365 -15.372 1.00 88.31 115 CYS A CA 1
ATOM 926 C C . CYS A 1 115 ? 2.642 -2.069 -14.816 1.00 88.31 115 CYS A C 1
ATOM 928 O O . CYS A 1 115 ? 3.307 -1.338 -14.086 1.00 88.31 115 CYS A O 1
ATOM 930 N N . HIS A 1 116 ? 1.369 -1.788 -15.114 1.00 85.25 116 HIS A N 1
ATOM 931 C CA . HIS A 1 116 ? 0.665 -0.629 -14.563 1.00 85.25 116 HIS A CA 1
ATOM 932 C C . HIS A 1 116 ? 0.560 -0.692 -13.031 1.00 85.25 116 HIS A C 1
ATOM 934 O O . HIS A 1 116 ? 0.825 0.296 -12.345 1.00 85.25 116 HIS A O 1
ATOM 940 N N . ARG A 1 117 ? 0.209 -1.861 -12.475 1.00 85.75 117 ARG A N 1
ATOM 941 C CA . ARG A 1 117 ? 0.130 -2.064 -11.018 1.00 85.75 117 ARG A CA 1
ATOM 942 C C . ARG A 1 117 ? 1.500 -1.954 -10.349 1.00 85.75 117 ARG A C 1
ATOM 944 O O . ARG A 1 117 ? 1.588 -1.290 -9.321 1.00 85.75 117 ARG A O 1
ATOM 951 N N . PHE A 1 118 ? 2.542 -2.538 -10.940 1.00 86.94 118 PHE A N 1
ATOM 952 C CA . PHE A 1 118 ? 3.932 -2.398 -10.499 1.00 86.94 118 PHE A CA 1
ATOM 953 C C . PHE A 1 118 ? 4.348 -0.924 -10.445 1.00 86.94 118 PHE A C 1
ATOM 955 O O . PHE A 1 118 ? 4.778 -0.446 -9.401 1.00 86.94 118 PHE A O 1
ATOM 962 N N . MET A 1 119 ? 4.131 -0.169 -11.525 1.00 86.94 119 MET A N 1
ATOM 963 C CA . MET A 1 119 ? 4.459 1.259 -11.569 1.00 86.94 119 MET A CA 1
ATOM 964 C C . MET A 1 119 ? 3.724 2.047 -10.477 1.00 86.94 119 MET A C 1
ATOM 966 O O . MET A 1 119 ? 4.334 2.828 -9.750 1.00 86.94 119 MET A O 1
ATOM 970 N N . LYS A 1 120 ? 2.425 1.778 -10.290 1.00 83.69 120 LYS A N 1
ATOM 971 C CA . LYS A 1 120 ? 1.619 2.397 -9.230 1.00 83.69 120 LYS A CA 1
ATOM 972 C C . LYS A 1 120 ? 2.111 2.037 -7.822 1.00 83.69 120 LYS A C 1
ATOM 974 O O . LYS A 1 120 ? 2.036 2.881 -6.934 1.00 83.69 120 LYS A O 1
ATOM 979 N N . ARG A 1 121 ? 2.602 0.809 -7.615 1.00 83.44 121 ARG A N 1
ATOM 980 C CA . ARG A 1 121 ? 3.196 0.344 -6.349 1.00 83.44 121 ARG A CA 1
ATOM 981 C C . ARG A 1 121 ? 4.535 1.001 -6.056 1.00 83.44 121 ARG A C 1
ATOM 983 O O . ARG A 1 121 ? 4.731 1.501 -4.957 1.00 83.44 121 ARG A O 1
ATOM 990 N N . ALA A 1 122 ? 5.415 1.034 -7.048 1.00 80.56 122 ALA A N 1
ATOM 991 C CA . ALA A 1 122 ? 6.755 1.592 -6.936 1.00 80.56 122 ALA A CA 1
ATOM 992 C C . ALA A 1 122 ? 6.774 3.135 -6.926 1.00 80.56 122 ALA A C 1
ATOM 994 O O . ALA A 1 122 ? 7.845 3.732 -6.859 1.00 80.56 122 ALA A O 1
ATOM 995 N N . GLY A 1 123 ? 5.611 3.795 -7.030 1.00 77.75 123 GLY A N 1
ATOM 996 C CA . GLY A 1 123 ? 5.521 5.256 -7.133 1.00 77.75 123 GLY A CA 1
ATOM 997 C C . GLY A 1 123 ? 6.077 5.807 -8.451 1.00 77.75 123 GLY A C 1
ATOM 998 O O . GLY A 1 123 ? 6.352 6.999 -8.563 1.00 77.75 123 GLY A O 1
ATOM 999 N N . LEU A 1 124 ? 6.246 4.952 -9.460 1.00 78.00 124 LEU A N 1
ATOM 1000 C CA . LEU A 1 124 ? 6.784 5.310 -10.764 1.00 78.00 124 LEU A CA 1
ATOM 1001 C C . LEU A 1 124 ? 5.632 5.801 -11.647 1.00 78.00 124 LEU A C 1
ATOM 1003 O O . LEU A 1 124 ? 4.745 5.038 -12.018 1.00 78.00 124 LEU A O 1
ATOM 1007 N N . SER A 1 125 ? 5.624 7.079 -12.020 1.00 64.56 125 SER A N 1
ATOM 1008 C CA . SER A 1 125 ? 4.712 7.564 -13.060 1.00 64.56 125 SER A CA 1
ATOM 1009 C C . SER A 1 125 ? 5.201 7.132 -14.444 1.00 64.56 125 SER A C 1
ATOM 1011 O O . SER A 1 125 ? 6.394 7.224 -14.734 1.00 64.56 125 SER A O 1
ATOM 1013 N N . ALA A 1 126 ? 4.278 6.695 -15.306 1.00 52.88 126 ALA A N 1
ATOM 1014 C CA . ALA A 1 126 ? 4.533 6.397 -16.722 1.00 52.88 126 ALA A CA 1
ATOM 1015 C C . ALA A 1 126 ? 4.744 7.661 -17.579 1.00 52.88 126 ALA A C 1
ATOM 1017 O O . ALA A 1 126 ? 5.063 7.564 -18.760 1.00 52.88 126 ALA A O 1
ATOM 1018 N N . LEU A 1 127 ? 4.536 8.845 -16.997 1.00 44.69 127 LEU A N 1
ATOM 1019 C CA . LEU A 1 127 ? 4.700 10.113 -17.689 1.00 44.69 127 LEU A CA 1
ATOM 1020 C C . LEU A 1 127 ? 6.183 10.519 -17.701 1.00 44.69 127 LEU A C 1
ATOM 1022 O O . LEU A 1 127 ? 6.821 10.457 -16.643 1.00 44.69 127 LEU A O 1
ATOM 1026 N N . PRO A 1 128 ? 6.717 10.963 -18.855 1.00 41.22 128 PRO A N 1
ATOM 1027 C CA . PRO A 1 128 ? 7.996 11.655 -18.923 1.00 41.22 128 PRO A CA 1
ATOM 1028 C C . PRO A 1 128 ? 8.009 12.802 -17.913 1.00 41.22 128 PRO A C 1
ATOM 1030 O O . PRO A 1 128 ? 7.011 13.510 -17.750 1.00 41.22 128 PRO A O 1
ATOM 1033 N N . TRP A 1 129 ? 9.138 13.005 -17.243 1.00 40.97 129 TRP A N 1
ATOM 1034 C CA . TRP A 1 129 ? 9.310 13.994 -16.174 1.00 40.97 129 TRP A CA 1
ATOM 1035 C C . TRP A 1 129 ? 9.306 15.459 -16.676 1.00 40.97 129 TRP A C 1
ATOM 1037 O O . TRP A 1 129 ? 9.794 16.348 -15.997 1.00 40.97 129 TRP A O 1
ATOM 1047 N N . GLY A 1 130 ? 8.720 15.723 -17.851 1.00 42.28 130 GLY A N 1
ATOM 1048 C CA . GLY A 1 130 ? 8.640 17.034 -18.505 1.00 42.28 130 GLY A CA 1
ATOM 1049 C C . GLY A 1 130 ? 7.288 17.752 -18.392 1.00 42.28 130 GLY A C 1
ATOM 1050 O O . GLY A 1 130 ? 7.093 18.765 -19.047 1.00 42.28 130 GLY A O 1
ATOM 1051 N N . ARG A 1 131 ? 6.323 17.257 -17.600 1.00 46.25 131 ARG A N 1
ATOM 1052 C CA . ARG A 1 131 ? 5.025 17.945 -17.373 1.00 46.25 131 ARG A CA 1
ATOM 1053 C C . ARG A 1 131 ? 4.596 18.055 -15.907 1.00 46.25 131 ARG A C 1
ATOM 1055 O O . ARG A 1 131 ? 3.430 18.291 -15.616 1.00 46.25 131 ARG A O 1
ATOM 1062 N N . LYS A 1 132 ? 5.530 17.880 -14.968 1.00 37.56 132 LYS A N 1
ATOM 1063 C CA . LYS A 1 132 ? 5.272 18.076 -13.529 1.00 37.56 132 LYS A CA 1
ATOM 1064 C C . LYS A 1 132 ? 6.141 19.158 -12.889 1.00 37.56 132 LYS A C 1
ATOM 1066 O O . LYS A 1 132 ? 6.232 19.206 -11.669 1.00 37.56 132 LYS A O 1
ATOM 1071 N N . LEU A 1 133 ? 6.747 20.014 -13.713 1.00 38.56 133 LEU A N 1
ATOM 1072 C CA . LEU A 1 133 ? 7.496 21.188 -13.273 1.00 38.56 133 LEU A CA 1
ATOM 1073 C C . LEU A 1 133 ? 6.824 22.491 -13.732 1.00 38.56 133 LEU A C 1
ATOM 1075 O O . LEU A 1 133 ? 7.458 23.368 -14.291 1.00 38.56 133 LEU A O 1
ATOM 1079 N N . GLN A 1 134 ? 5.519 22.597 -13.512 1.00 39.03 134 GLN A N 1
ATOM 1080 C CA . GLN A 1 134 ? 4.825 23.849 -13.207 1.00 39.03 134 GLN A CA 1
ATOM 1081 C C . GLN A 1 134 ? 3.742 23.444 -12.198 1.00 39.03 134 GLN A C 1
ATOM 1083 O O . GLN A 1 134 ? 3.166 22.373 -12.362 1.00 39.03 134 GLN A O 1
ATOM 1088 N N . MET A 1 135 ? 3.483 24.234 -11.154 1.00 35.88 135 MET A N 1
ATOM 1089 C CA . MET A 1 135 ? 2.593 23.952 -9.996 1.00 35.88 135 MET A CA 1
ATOM 1090 C C . MET A 1 135 ? 3.270 23.488 -8.691 1.00 35.88 135 MET A C 1
ATOM 1092 O O . MET A 1 135 ? 2.583 23.083 -7.756 1.00 35.88 135 MET A O 1
ATOM 1096 N N . THR A 1 136 ? 4.588 23.644 -8.547 1.00 47.78 136 THR A N 1
ATOM 1097 C CA . THR A 1 136 ? 5.208 23.828 -7.219 1.00 47.78 136 THR A CA 1
ATOM 1098 C C . THR A 1 136 ? 6.120 25.046 -7.264 1.00 47.78 136 THR A C 1
ATOM 1100 O O . THR A 1 136 ? 7.316 24.920 -7.500 1.00 47.78 136 THR A O 1
ATOM 1103 N N . GLY A 1 137 ? 5.534 26.235 -7.099 1.00 37.47 137 GLY A N 1
ATOM 1104 C CA . GLY A 1 137 ? 6.309 27.470 -6.974 1.00 37.47 137 GLY A CA 1
ATOM 1105 C C . GLY A 1 137 ? 5.547 28.753 -7.298 1.00 37.47 137 GLY A C 1
ATOM 1106 O O . GLY A 1 137 ? 5.879 29.396 -8.282 1.00 37.47 137 GLY A O 1
ATOM 1107 N N . ARG A 1 138 ? 4.550 29.130 -6.478 1.00 36.62 138 ARG A N 1
ATOM 1108 C CA . ARG A 1 138 ? 4.305 30.541 -6.097 1.00 36.62 138 ARG A CA 1
ATOM 1109 C C . ARG A 1 138 ? 3.376 30.646 -4.873 1.00 36.62 138 ARG A C 1
ATOM 1111 O O . ARG A 1 138 ? 2.155 30.656 -4.974 1.00 36.62 138 ARG A O 1
ATOM 1118 N N . ARG A 1 139 ? 4.006 30.660 -3.702 1.00 38.06 139 ARG A N 1
ATOM 1119 C CA . ARG A 1 139 ? 3.615 31.291 -2.426 1.00 38.06 139 ARG A CA 1
ATOM 1120 C C . ARG A 1 139 ? 4.979 31.690 -1.844 1.00 38.06 139 ARG A C 1
ATOM 1122 O O . ARG A 1 139 ? 5.808 30.797 -1.720 1.00 38.06 139 ARG A O 1
ATOM 1129 N N . LYS A 1 140 ? 5.331 32.930 -1.539 1.00 38.59 140 LYS A N 1
ATOM 1130 C CA . LYS A 1 140 ? 4.635 34.216 -1.460 1.00 38.59 140 LYS A CA 1
ATOM 1131 C C . LYS A 1 140 ? 5.303 35.208 -2.410 1.00 38.59 140 LYS A C 1
ATOM 1133 O O . LYS A 1 140 ? 6.462 34.936 -2.789 1.00 38.59 140 LYS A O 1
#

Sequence (140 aa):
MASRRASYTAEFKLIAVKYAEQHGNRAAGREHGVDESMVRKWRRSRTALEKTPRNKRANRIGITKFPDLETQLAQFVKDRRNGGRAVTTVMIRRQARHFAKERGLVDFVGGPSWCHRFMKRAGLSALPWGRKLQMTGRRK